Protein AF-A0A2J0M6C9-F1 (afdb_monomer_lite)

Sequence (139 aa):
MIDPFFIHQKSANIKDARLNVFSGEVDGDIVIADSYRKKTKQVWKSTFRMKIFSACSLFIFAIIASRLYYLQIVQGAQYYGAAEGNRIQSIPIVPARGVIFDLNGNRLAYNVPDFALFVIPSDLPKTQTEEDEIFSVLS

pLDDT: mean 71.58, std 15.97, range [41.25, 97.94]

Foldseek 3Di:
DDDPPDDPPPPDPPPPVPDPPPQDDDDPDRPPPVPPVPPPPPPPPCCVVVVVVVVVVVVVVVVVVVVVCCCCPVVVVVVVVVVVVVVDPPPDDDDFDDFDADPVRHTPDGDDDDDDDDDDPVPFDPDPVRNVVVVVVVD

Secondary structure (DSSP, 8-state):
---TT-----------TT--------TT-------------------HHHHHHHHHHHHHHHHHHHHHHIIIIISHHHHHHHHHHHH------PPPPPPEE-TTS-EEE-----------GGGS-S-HHHHHHHHHHH-

Structure (mmCIF, N/CA/C/O backbone):
data_AF-A0A2J0M6C9-F1
#
_entry.id   AF-A0A2J0M6C9-F1
#
loop_
_atom_site.group_PDB
_atom_site.id
_atom_site.type_symbol
_atom_site.label_atom_id
_atom_site.label_alt_id
_atom_site.label_comp_id
_atom_site.label_asym_id
_atom_site.label_entity_id
_atom_site.label_seq_id
_atom_site.pdbx_PDB_ins_code
_atom_site.Cartn_x
_atom_site.Cartn_y
_atom_site.Cartn_z
_atom_site.occupancy
_atom_site.B_iso_or_equiv
_atom_site.auth_seq_id
_atom_site.auth_comp_id
_atom_site.auth_asym_id
_atom_site.auth_atom_id
_atom_site.pdbx_PDB_model_num
ATOM 1 N N . MET A 1 1 ? 57.851 29.028 -92.354 1.00 42.66 1 MET A N 1
ATOM 2 C CA . MET A 1 1 ? 57.651 29.668 -91.038 1.00 42.66 1 MET A CA 1
ATOM 3 C C . MET A 1 1 ? 57.114 28.574 -90.126 1.00 42.66 1 MET A C 1
ATOM 5 O O . MET A 1 1 ? 56.074 28.030 -90.460 1.00 42.66 1 MET A O 1
ATOM 9 N N . ILE A 1 2 ? 57.891 28.119 -89.139 1.00 41.25 2 ILE A N 1
ATOM 10 C CA . ILE A 1 2 ? 57.554 26.975 -88.265 1.00 41.25 2 ILE A CA 1
ATOM 11 C C . ILE A 1 2 ? 57.053 27.551 -86.935 1.00 41.25 2 ILE A C 1
ATOM 13 O O . ILE A 1 2 ? 57.704 28.437 -86.385 1.00 41.25 2 ILE A O 1
ATOM 17 N N . ASP A 1 3 ? 55.887 27.095 -86.479 1.00 49.25 3 ASP A N 1
ATOM 18 C CA . ASP A 1 3 ? 55.146 27.627 -85.328 1.00 49.25 3 ASP A CA 1
ATOM 19 C C . ASP A 1 3 ? 55.827 27.243 -83.991 1.00 49.25 3 ASP A C 1
ATOM 21 O O . ASP A 1 3 ? 56.097 26.058 -83.773 1.00 49.25 3 ASP A O 1
ATOM 25 N N . PRO A 1 4 ? 56.137 28.191 -83.083 1.00 53.06 4 PRO A N 1
ATOM 26 C CA . PRO A 1 4 ? 57.004 27.939 -81.926 1.00 53.06 4 PRO A CA 1
ATOM 27 C C . PRO A 1 4 ? 56.316 27.272 -80.718 1.00 53.06 4 PRO A C 1
ATOM 29 O O . PRO A 1 4 ? 56.952 27.128 -79.676 1.00 53.06 4 PRO A O 1
ATOM 32 N N . PHE A 1 5 ? 55.050 26.847 -80.825 1.00 52.25 5 PHE A N 1
ATOM 33 C CA . PHE A 1 5 ? 54.278 26.297 -79.695 1.00 52.25 5 PHE A CA 1
ATOM 34 C C . PHE A 1 5 ? 54.042 24.774 -79.722 1.00 52.25 5 PHE A C 1
ATOM 36 O O . PHE A 1 5 ? 53.391 24.245 -78.822 1.00 52.25 5 PHE A O 1
ATOM 43 N N . PHE A 1 6 ? 54.608 24.031 -80.681 1.00 48.22 6 PHE A N 1
ATOM 44 C CA . PHE A 1 6 ? 54.531 22.563 -80.679 1.00 48.22 6 PHE A CA 1
ATOM 45 C C . PHE A 1 6 ? 55.621 21.939 -79.796 1.00 48.22 6 PHE A C 1
ATOM 47 O O . PHE A 1 6 ? 56.778 21.794 -80.193 1.00 48.22 6 PHE A O 1
ATOM 54 N N . ILE A 1 7 ? 55.245 21.525 -78.585 1.00 48.22 7 ILE A N 1
ATOM 55 C CA . ILE A 1 7 ? 56.096 20.698 -77.723 1.00 48.22 7 ILE A CA 1
ATOM 56 C C . ILE A 1 7 ? 56.031 19.258 -78.247 1.00 48.22 7 ILE A C 1
ATOM 58 O O . ILE A 1 7 ? 55.027 18.571 -78.071 1.00 48.22 7 ILE A O 1
ATOM 62 N N . HIS A 1 8 ? 57.113 18.768 -78.859 1.00 46.44 8 HIS A N 1
ATOM 63 C CA . HIS A 1 8 ? 57.294 17.337 -79.123 1.00 46.44 8 HIS A CA 1
ATOM 64 C C . HIS A 1 8 ? 57.496 16.597 -77.793 1.00 46.44 8 HIS A C 1
ATOM 66 O O . HIS A 1 8 ? 58.626 16.300 -77.394 1.00 46.44 8 HIS A O 1
ATOM 72 N N . GLN A 1 9 ? 56.411 16.302 -77.073 1.00 54.69 9 GLN A N 1
ATOM 73 C CA . GLN A 1 9 ? 56.504 15.435 -75.908 1.00 54.69 9 GLN A CA 1
ATOM 74 C C . GLN A 1 9 ? 56.710 14.001 -76.408 1.00 54.69 9 GLN A C 1
ATOM 76 O O . GLN A 1 9 ? 55.792 13.322 -76.864 1.00 54.69 9 GLN A O 1
ATOM 81 N N . LYS A 1 10 ? 57.966 13.553 -76.378 1.00 43.81 10 LYS A N 1
ATOM 82 C CA . LYS A 1 10 ? 58.342 12.157 -76.592 1.00 43.81 10 LYS A CA 1
ATOM 83 C C . LYS A 1 10 ? 57.647 11.326 -75.512 1.00 43.81 10 LYS A C 1
ATOM 85 O O . LYS A 1 10 ? 58.128 11.271 -74.384 1.00 43.81 10 LYS A O 1
ATOM 90 N N . SER A 1 11 ? 56.503 10.736 -75.860 1.00 49.56 11 SER A N 1
ATOM 91 C CA . SER A 1 11 ? 55.726 9.851 -74.993 1.00 49.56 11 SER A CA 1
ATOM 92 C C . SER A 1 11 ? 56.639 8.748 -74.456 1.00 49.56 11 SER A C 1
ATOM 94 O O . SER A 1 11 ? 57.105 7.872 -75.190 1.00 49.56 11 SER A O 1
ATOM 96 N N . ALA A 1 12 ? 56.984 8.853 -73.173 1.00 45.38 12 ALA A N 1
ATOM 97 C CA . ALA A 1 12 ? 57.720 7.826 -72.468 1.00 45.38 12 ALA A CA 1
ATOM 98 C C . ALA A 1 12 ? 56.785 6.623 -72.317 1.00 45.38 12 ALA A C 1
ATOM 100 O O . ALA A 1 12 ? 55.758 6.693 -71.648 1.00 45.38 12 ALA A O 1
ATOM 101 N N . ASN A 1 13 ? 57.135 5.515 -72.968 1.00 43.66 13 ASN A N 1
ATOM 102 C CA . ASN A 1 13 ? 56.416 4.254 -72.860 1.00 43.66 13 ASN A CA 1
ATOM 103 C C . ASN A 1 13 ? 56.674 3.639 -71.472 1.00 43.66 13 ASN A C 1
ATOM 105 O O . ASN A 1 13 ? 57.547 2.788 -71.311 1.00 43.66 13 ASN A O 1
ATOM 109 N N . ILE A 1 14 ? 55.956 4.109 -70.452 1.00 53.62 14 ILE A N 1
ATOM 110 C CA . ILE A 1 14 ? 55.985 3.522 -69.111 1.00 53.62 14 ILE A CA 1
ATOM 111 C C . ILE A 1 14 ? 54.965 2.380 -69.090 1.00 53.62 14 ILE A C 1
ATOM 113 O O . ILE A 1 14 ? 53.758 2.593 -68.993 1.00 53.62 14 ILE A O 1
ATOM 117 N N . LYS A 1 15 ? 55.458 1.147 -69.244 1.00 50.12 15 LYS A N 1
ATOM 118 C CA . LYS A 1 15 ? 54.658 -0.086 -69.175 1.00 50.12 15 LYS A CA 1
ATOM 119 C C . LYS A 1 15 ? 54.416 -0.494 -67.722 1.00 50.12 15 LYS A C 1
ATOM 121 O O . LYS A 1 15 ? 54.886 -1.543 -67.286 1.00 50.12 15 LYS A O 1
ATOM 126 N N . ASP A 1 16 ? 53.661 0.304 -66.980 1.00 49.00 16 ASP A N 1
ATOM 127 C CA . ASP A 1 16 ? 53.216 -0.101 -65.649 1.00 49.00 16 ASP A CA 1
ATOM 128 C C . ASP A 1 16 ? 51.927 -0.923 -65.767 1.00 49.00 16 ASP A C 1
ATOM 130 O O . ASP A 1 16 ? 50.827 -0.402 -65.950 1.00 49.00 16 ASP A O 1
ATOM 134 N N . ALA A 1 17 ? 52.060 -2.246 -65.634 1.00 53.56 17 ALA A N 1
ATOM 135 C CA . ALA A 1 17 ? 50.988 -3.242 -65.771 1.00 53.56 17 ALA A CA 1
ATOM 136 C C . ALA A 1 17 ? 49.894 -3.186 -64.674 1.00 53.56 17 ALA A C 1
ATOM 138 O O . ALA A 1 17 ? 49.186 -4.167 -64.443 1.00 53.56 17 ALA A O 1
ATOM 139 N N . ARG A 1 18 ? 49.755 -2.062 -63.960 1.00 48.19 18 ARG A N 1
ATOM 140 C CA . ARG A 1 18 ? 48.727 -1.844 -62.925 1.00 48.19 18 ARG A CA 1
ATOM 141 C C . ARG A 1 18 ? 47.685 -0.789 -63.293 1.00 48.19 18 ARG A C 1
ATOM 143 O O . ARG A 1 18 ? 46.741 -0.597 -62.530 1.00 48.19 18 ARG A O 1
ATOM 150 N N . LEU A 1 19 ? 47.815 -0.146 -64.449 1.00 55.22 19 LEU A N 1
ATOM 151 C CA . LEU A 1 19 ? 46.862 0.848 -64.929 1.00 55.22 19 LEU A CA 1
ATOM 152 C C . LEU A 1 19 ? 45.995 0.239 -66.036 1.00 55.22 19 LEU A C 1
ATOM 154 O O . LEU A 1 19 ? 46.310 0.341 -67.214 1.00 55.22 19 LEU A O 1
ATOM 158 N N . ASN A 1 20 ? 44.862 -0.364 -65.660 1.00 49.59 20 ASN A N 1
ATOM 159 C CA . ASN A 1 20 ? 43.749 -0.565 -66.597 1.00 49.59 20 ASN A CA 1
ATOM 160 C C . ASN A 1 20 ? 43.018 0.775 -66.773 1.00 49.59 20 ASN A C 1
ATOM 162 O O . ASN A 1 20 ? 41.875 0.942 -66.349 1.00 49.59 20 ASN A O 1
ATOM 166 N N . VAL A 1 21 ? 43.726 1.756 -67.329 1.00 56.31 21 VAL A N 1
ATOM 167 C CA . VAL A 1 21 ? 43.166 3.035 -67.760 1.00 56.31 21 VAL A CA 1
ATOM 168 C C . VAL A 1 21 ? 42.823 2.842 -69.227 1.00 56.31 21 VAL A C 1
ATOM 170 O O . VAL A 1 21 ? 43.707 2.666 -70.061 1.00 56.31 21 VAL A O 1
ATOM 173 N N . PHE A 1 22 ? 41.531 2.771 -69.536 1.00 57.44 22 PHE A N 1
ATOM 174 C CA . PHE A 1 22 ? 41.079 2.740 -70.920 1.00 57.44 22 PHE A CA 1
ATOM 175 C C . PHE A 1 22 ? 41.267 4.145 -71.497 1.00 57.44 22 PHE A C 1
ATOM 177 O O . PHE A 1 22 ? 40.394 5.000 -71.371 1.00 57.44 22 PHE A O 1
ATOM 184 N N . SER A 1 23 ? 4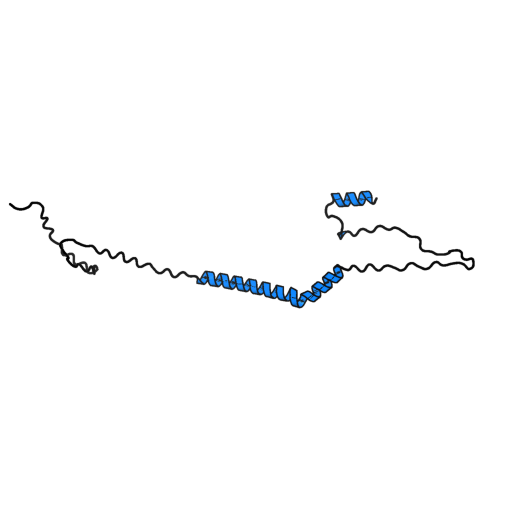2.448 4.399 -72.055 1.00 51.88 23 SER A N 1
ATOM 185 C CA . SER A 1 23 ? 42.753 5.635 -72.770 1.00 51.88 23 SER A CA 1
ATOM 186 C C . SER A 1 23 ? 42.118 5.558 -74.157 1.00 51.88 23 SER A C 1
ATOM 188 O O . SER A 1 23 ? 42.672 4.946 -75.067 1.00 51.88 23 SER A O 1
ATOM 190 N N . GLY A 1 24 ? 40.919 6.120 -74.301 1.00 50.44 24 GLY A N 1
ATOM 191 C CA . GLY A 1 24 ? 40.326 6.418 -75.602 1.00 50.44 24 GLY A CA 1
ATOM 192 C C . GLY A 1 24 ? 40.706 7.839 -76.002 1.00 50.44 24 GLY A C 1
ATOM 193 O O . GLY A 1 24 ? 40.392 8.776 -75.276 1.00 50.44 24 GLY A O 1
ATOM 194 N N . GLU A 1 25 ? 41.401 7.990 -77.125 1.00 50.41 25 GLU A N 1
ATOM 195 C CA . GLU A 1 25 ? 41.771 9.291 -77.682 1.00 50.41 25 GLU A CA 1
ATOM 196 C C . GLU A 1 25 ? 40.561 9.875 -78.420 1.00 50.41 25 GLU A C 1
ATOM 198 O O . GLU A 1 25 ? 40.144 9.356 -79.456 1.00 50.41 25 GLU A O 1
ATOM 203 N N . VAL A 1 26 ? 39.951 10.916 -77.853 1.00 59.41 26 VAL A N 1
ATOM 204 C CA . VAL A 1 26 ? 38.901 11.698 -78.512 1.00 59.41 26 VAL A CA 1
ATOM 205 C C . VAL A 1 26 ? 39.378 13.142 -78.538 1.00 59.41 26 VAL A C 1
ATOM 207 O O . VAL A 1 26 ? 39.459 13.784 -77.499 1.00 59.41 26 VAL A O 1
ATOM 210 N N . ASP A 1 27 ? 39.721 13.600 -79.740 1.00 54.00 27 ASP A N 1
ATOM 211 C CA . ASP A 1 27 ? 39.982 14.997 -80.099 1.00 54.00 27 ASP A CA 1
ATOM 212 C C . ASP A 1 27 ? 40.989 15.740 -79.197 1.00 54.00 27 ASP A C 1
ATOM 214 O O . ASP A 1 27 ? 40.675 16.744 -78.572 1.00 54.00 27 ASP A O 1
ATOM 218 N N . GLY A 1 28 ? 42.223 15.228 -79.114 1.00 57.41 28 GLY A N 1
ATOM 219 C CA . GLY A 1 28 ? 43.391 15.981 -78.625 1.00 57.41 28 GLY A CA 1
ATOM 220 C C . GLY A 1 28 ? 43.474 16.274 -77.120 1.00 57.41 28 GLY A C 1
ATOM 221 O O . GLY A 1 28 ? 44.560 16.612 -76.648 1.00 57.41 28 GLY A O 1
ATOM 222 N N . ASP A 1 29 ? 42.402 16.077 -76.353 1.00 46.66 29 ASP A N 1
ATOM 223 C CA . ASP A 1 29 ? 42.383 16.311 -74.909 1.00 46.66 29 ASP A CA 1
ATOM 224 C C . ASP A 1 29 ? 42.500 15.000 -74.114 1.00 46.66 29 ASP A C 1
ATOM 226 O O . ASP A 1 29 ? 41.720 14.056 -74.270 1.00 46.66 29 ASP A O 1
ATOM 230 N N . ILE A 1 30 ? 43.466 14.938 -73.188 1.00 56.06 30 ILE A N 1
ATOM 231 C CA . ILE A 1 30 ? 43.557 13.841 -72.215 1.00 56.06 30 ILE A CA 1
ATOM 232 C C . ILE A 1 30 ? 42.452 14.038 -71.175 1.00 56.06 30 ILE A C 1
ATOM 234 O O . ILE A 1 30 ? 42.628 14.732 -70.171 1.00 56.06 30 ILE A O 1
ATOM 238 N N . VAL A 1 31 ? 41.311 13.385 -71.379 1.00 56.62 31 VAL A N 1
ATOM 239 C CA . VAL A 1 31 ? 40.277 13.284 -70.348 1.00 56.62 31 VAL A CA 1
ATOM 240 C C . VAL A 1 31 ? 40.709 12.211 -69.351 1.00 56.62 31 VAL A C 1
ATOM 242 O O . VAL A 1 31 ? 40.504 11.015 -69.566 1.00 56.62 31 VAL A O 1
ATOM 245 N N . ILE A 1 32 ? 41.305 12.624 -68.227 1.00 56.53 32 ILE A N 1
ATOM 246 C CA . ILE A 1 32 ? 41.423 11.742 -67.063 1.00 56.53 32 ILE A CA 1
ATOM 247 C C . ILE A 1 32 ? 40.000 11.574 -66.531 1.00 56.53 32 ILE A C 1
ATOM 249 O O . ILE A 1 32 ? 39.517 12.370 -65.726 1.00 56.53 32 ILE A O 1
ATOM 253 N N . ALA A 1 33 ? 39.306 10.541 -67.016 1.00 55.47 33 ALA A N 1
ATOM 254 C CA . ALA A 1 33 ? 38.108 10.011 -66.386 1.00 55.47 33 ALA A CA 1
ATOM 255 C C . ALA A 1 33 ? 38.549 9.366 -65.073 1.00 55.47 33 ALA A C 1
ATOM 257 O O . ALA A 1 33 ? 38.609 8.140 -64.938 1.00 55.47 33 ALA A O 1
ATOM 258 N N . ASP A 1 34 ? 38.940 10.222 -64.129 1.00 52.00 34 ASP A N 1
ATOM 259 C CA . ASP A 1 34 ? 39.286 9.857 -62.778 1.00 52.00 34 ASP A CA 1
ATOM 260 C C . ASP A 1 34 ? 37.992 9.333 -62.183 1.00 52.00 34 ASP A C 1
ATOM 262 O O . ASP A 1 34 ? 37.098 10.048 -61.722 1.00 52.00 34 ASP A O 1
ATOM 266 N N . SER A 1 35 ? 37.826 8.032 -62.354 1.00 57.50 35 SER A N 1
ATOM 267 C CA . SER A 1 35 ? 36.781 7.266 -61.741 1.00 57.50 35 SER A CA 1
ATOM 268 C C . SER A 1 35 ? 37.120 7.275 -60.260 1.00 57.50 35 SER A C 1
ATOM 270 O O . SER A 1 35 ? 37.645 6.294 -59.730 1.00 57.50 35 SER A O 1
ATOM 272 N N . TYR A 1 36 ? 36.766 8.378 -59.588 1.00 56.84 36 TYR A N 1
ATOM 273 C CA . TYR A 1 36 ? 36.526 8.501 -58.155 1.00 56.84 36 TYR A CA 1
ATOM 274 C C . TYR A 1 36 ? 35.372 7.566 -57.796 1.00 56.84 36 TYR A C 1
ATOM 276 O O . TYR A 1 36 ? 34.315 7.962 -57.301 1.00 56.84 36 TYR A O 1
ATOM 284 N N . ARG A 1 37 ? 35.547 6.270 -58.056 1.00 59.19 37 ARG A N 1
ATOM 285 C CA . ARG A 1 37 ? 34.662 5.234 -57.585 1.00 59.19 37 ARG A CA 1
ATOM 286 C C . ARG A 1 37 ? 34.975 5.081 -56.114 1.00 59.19 37 ARG A C 1
ATOM 288 O O . ARG A 1 37 ? 35.711 4.190 -55.694 1.00 59.19 37 ARG A O 1
ATOM 295 N N . LYS A 1 38 ? 34.396 5.985 -55.326 1.00 55.41 38 LYS A N 1
ATOM 296 C CA . LYS A 1 38 ? 34.287 5.876 -53.881 1.00 55.41 38 LYS A CA 1
ATOM 297 C C . LYS A 1 38 ? 33.537 4.579 -53.610 1.00 55.41 38 LYS A C 1
ATOM 299 O O . LYS A 1 38 ? 32.311 4.539 -53.561 1.00 55.41 38 LYS A O 1
ATOM 304 N N . LYS A 1 39 ? 34.285 3.484 -53.478 1.00 54.56 39 LYS A N 1
ATOM 305 C CA . LYS A 1 39 ? 33.782 2.235 -52.928 1.00 54.56 39 LYS A CA 1
ATOM 306 C C . LYS A 1 39 ? 33.557 2.530 -51.458 1.00 54.56 39 LYS A C 1
ATOM 308 O O . LYS A 1 39 ? 34.448 2.359 -50.631 1.00 54.56 39 LYS A O 1
ATOM 313 N N . THR A 1 40 ? 32.390 3.084 -51.150 1.00 63.72 40 THR A N 1
ATOM 314 C CA . THR A 1 40 ? 31.921 3.231 -49.782 1.00 63.72 40 THR A CA 1
ATOM 315 C C . THR A 1 40 ? 32.011 1.846 -49.170 1.00 63.72 40 THR A C 1
ATOM 317 O O . THR A 1 40 ? 31.253 0.951 -49.547 1.00 63.72 40 THR A O 1
ATOM 320 N N .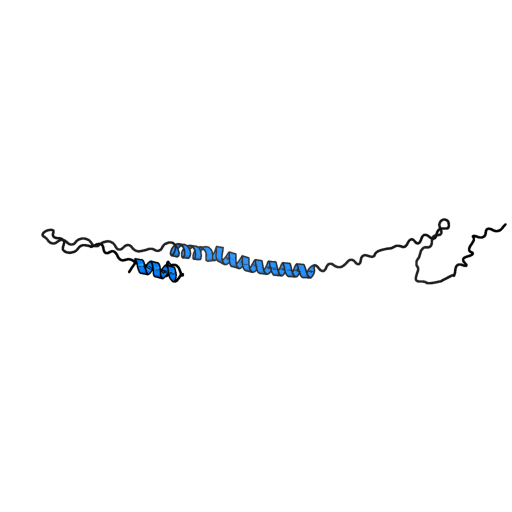 LYS A 1 41 ? 32.998 1.636 -48.290 1.00 57.56 41 LYS A N 1
ATOM 321 C CA . LYS A 1 41 ? 33.026 0.470 -47.416 1.00 57.56 41 LYS A CA 1
ATOM 322 C C . LYS A 1 41 ? 31.677 0.479 -46.723 1.00 57.56 41 LYS A C 1
ATOM 324 O O . LYS A 1 41 ? 31.407 1.346 -45.897 1.00 57.56 41 LYS A O 1
ATOM 329 N N . GLN A 1 42 ? 30.819 -0.442 -47.135 1.00 61.12 42 GLN A N 1
ATOM 330 C CA . GLN A 1 42 ? 29.584 -0.759 -46.459 1.00 61.12 42 GLN A CA 1
ATOM 331 C C . GLN A 1 42 ? 29.982 -1.178 -45.046 1.00 61.12 42 GLN A C 1
ATOM 333 O O . GLN A 1 42 ? 30.414 -2.304 -44.806 1.00 61.12 42 GLN A O 1
ATOM 338 N N . VAL A 1 43 ? 29.951 -0.216 -44.126 1.00 61.97 43 VAL A N 1
ATOM 339 C CA . VAL A 1 43 ? 30.145 -0.461 -42.706 1.00 61.97 43 VAL A CA 1
ATOM 340 C C . VAL A 1 43 ? 28.999 -1.361 -42.285 1.00 61.97 43 VAL A C 1
ATOM 342 O O . VAL A 1 43 ? 27.840 -0.951 -42.283 1.00 61.97 43 VAL A O 1
ATOM 345 N N . TRP A 1 44 ? 29.315 -2.613 -41.968 1.00 57.38 44 TRP A N 1
ATOM 346 C CA . TRP A 1 44 ? 28.407 -3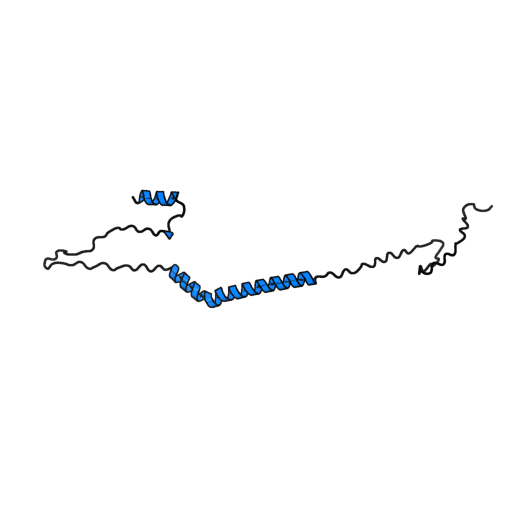.480 -41.236 1.00 57.38 44 TRP A CA 1
ATOM 347 C C . TRP A 1 44 ? 28.063 -2.762 -39.925 1.00 57.38 44 TRP A C 1
ATOM 349 O O . TRP A 1 44 ? 28.841 -2.786 -38.971 1.00 57.38 44 TRP A O 1
ATOM 359 N N . LYS A 1 45 ? 26.927 -2.051 -39.880 1.00 62.47 45 LYS A N 1
ATOM 360 C CA . LYS A 1 45 ? 26.404 -1.490 -38.632 1.00 62.47 45 LYS A CA 1
ATOM 361 C C . LYS A 1 45 ? 26.056 -2.677 -37.741 1.00 62.47 45 LYS A C 1
ATOM 363 O O . LYS A 1 45 ? 25.025 -3.318 -37.922 1.00 62.47 45 LYS A O 1
ATOM 368 N N . SER A 1 46 ? 26.940 -2.986 -36.797 1.00 66.75 46 SER A N 1
ATOM 369 C CA . SER A 1 46 ? 26.733 -4.035 -35.803 1.00 66.75 46 SER A CA 1
ATOM 370 C C . SER A 1 46 ? 25.658 -3.587 -34.808 1.00 66.75 46 SER A C 1
ATOM 372 O O . SER A 1 46 ? 25.945 -3.060 -33.737 1.00 66.75 46 SER A O 1
ATOM 374 N N . THR A 1 47 ? 24.388 -3.758 -35.178 1.00 76.88 47 THR A N 1
ATOM 375 C CA . THR A 1 47 ? 23.232 -3.512 -34.296 1.00 76.88 47 THR A CA 1
ATOM 376 C C . THR A 1 47 ? 23.040 -4.636 -33.278 1.00 76.88 47 THR A C 1
ATOM 378 O O . THR A 1 47 ? 22.206 -4.522 -32.386 1.00 76.88 47 THR A O 1
ATOM 381 N N . PHE A 1 48 ? 23.835 -5.708 -33.365 1.00 83.62 48 PHE A N 1
ATOM 382 C CA . PHE A 1 48 ? 23.737 -6.890 -32.511 1.00 83.62 48 PHE A CA 1
ATOM 383 C C . PHE A 1 48 ? 23.844 -6.548 -31.020 1.00 83.62 48 PHE A C 1
ATOM 385 O O . PHE A 1 48 ? 23.018 -6.988 -30.226 1.00 83.62 48 PHE A O 1
ATOM 392 N N . ARG A 1 49 ? 24.785 -5.668 -30.655 1.00 84.81 49 ARG A N 1
ATOM 393 C CA . ARG A 1 49 ? 24.955 -5.189 -29.272 1.00 84.81 49 ARG A CA 1
ATOM 394 C C . ARG A 1 49 ? 23.717 -4.442 -28.760 1.00 84.81 49 ARG A C 1
ATOM 396 O O . ARG A 1 49 ? 23.285 -4.674 -27.638 1.00 84.81 49 ARG A O 1
ATOM 403 N N . MET A 1 50 ? 23.107 -3.608 -29.606 1.00 88.12 50 MET A N 1
ATOM 404 C CA . MET A 1 50 ? 21.886 -2.864 -29.268 1.00 88.12 50 MET A CA 1
ATOM 405 C C . MET A 1 50 ? 20.671 -3.787 -29.134 1.00 88.12 50 MET A C 1
ATOM 407 O O . MET A 1 50 ? 19.857 -3.602 -28.234 1.00 88.12 50 MET A O 1
ATOM 411 N N . LYS A 1 51 ? 20.561 -4.809 -29.994 1.00 92.31 51 LYS A N 1
ATOM 412 C CA . LYS A 1 51 ? 19.477 -5.800 -29.923 1.00 92.31 51 LYS A CA 1
ATOM 413 C C . LYS A 1 51 ? 19.581 -6.659 -28.663 1.00 92.31 51 LYS A C 1
ATOM 415 O O . LYS A 1 51 ? 18.561 -6.893 -28.029 1.00 92.31 51 LYS A O 1
ATOM 420 N N . ILE A 1 52 ? 20.792 -7.063 -28.269 1.00 94.12 52 ILE A N 1
ATOM 421 C CA . ILE A 1 52 ? 21.023 -7.780 -27.005 1.00 94.12 52 ILE A CA 1
ATOM 422 C C . ILE A 1 52 ? 20.631 -6.910 -25.813 1.00 94.12 52 ILE A C 1
ATOM 424 O O . ILE A 1 52 ? 19.876 -7.359 -24.960 1.00 94.12 52 ILE A O 1
ATOM 428 N N . PHE A 1 53 ? 21.092 -5.657 -25.773 1.00 94.81 53 PHE A N 1
ATOM 429 C CA . PHE A 1 53 ? 20.744 -4.745 -24.684 1.00 94.81 53 PHE A CA 1
ATOM 430 C C . PHE A 1 53 ? 19.227 -4.536 -24.574 1.00 94.81 53 PHE A C 1
ATOM 432 O O . PHE A 1 53 ? 18.659 -4.644 -23.489 1.00 94.81 53 PHE A O 1
ATOM 439 N N . SER A 1 54 ? 18.558 -4.305 -25.707 1.00 94.50 54 SER A N 1
ATOM 440 C CA . SER A 1 54 ? 17.104 -4.148 -25.756 1.00 94.50 54 SER A CA 1
ATOM 441 C C . SER A 1 54 ? 16.366 -5.413 -25.303 1.00 94.50 54 SER A C 1
ATOM 443 O O . SER A 1 54 ? 15.412 -5.306 -24.537 1.00 94.50 54 SER A O 1
ATOM 445 N N . ALA A 1 55 ? 16.833 -6.603 -25.696 1.00 96.38 55 ALA A N 1
ATOM 446 C CA . ALA A 1 55 ? 16.252 -7.870 -25.257 1.00 96.38 55 ALA A CA 1
ATOM 447 C C . ALA A 1 55 ? 16.432 -8.098 -23.747 1.00 96.38 55 ALA A C 1
ATOM 449 O O . ALA A 1 55 ? 15.472 -8.461 -23.070 1.00 96.38 55 ALA A O 1
ATOM 450 N N . CYS A 1 56 ? 17.623 -7.829 -23.201 1.00 96.88 56 CYS A N 1
ATOM 451 C CA . CYS A 1 56 ? 17.874 -7.916 -21.761 1.00 96.88 56 CYS A CA 1
ATOM 452 C C . CYS A 1 56 ? 16.990 -6.943 -20.973 1.00 96.88 56 CYS A C 1
ATOM 454 O O . CYS A 1 56 ? 16.408 -7.320 -19.960 1.00 96.88 56 CYS A O 1
ATOM 456 N N . SER A 1 57 ? 16.855 -5.703 -21.452 1.00 96.50 57 SER A N 1
ATOM 457 C CA . SER A 1 57 ? 15.982 -4.709 -20.826 1.00 96.50 57 SER A CA 1
ATOM 458 C C . SER A 1 57 ? 14.524 -5.174 -20.820 1.00 96.50 57 SER A C 1
ATOM 460 O O . SER A 1 57 ? 13.894 -5.186 -19.763 1.00 96.50 57 SER A O 1
ATOM 462 N N . LEU A 1 58 ? 14.009 -5.642 -21.962 1.00 97.56 58 LEU A N 1
ATOM 463 C CA . LEU A 1 58 ? 12.641 -6.151 -22.065 1.00 97.56 58 LEU A CA 1
ATOM 464 C C . LEU A 1 58 ? 12.405 -7.352 -21.139 1.00 97.56 58 LEU A C 1
ATOM 466 O O . LEU A 1 58 ? 11.356 -7.448 -20.508 1.00 97.56 58 LEU A O 1
ATOM 470 N N . PHE A 1 59 ? 13.392 -8.239 -21.019 1.00 97.88 59 PHE A N 1
ATOM 471 C CA . PHE A 1 59 ? 13.321 -9.392 -20.128 1.00 97.88 59 PHE A CA 1
ATOM 472 C C . PHE A 1 59 ? 13.205 -8.980 -18.653 1.00 97.88 59 PHE A C 1
ATOM 474 O O . PHE A 1 59 ? 12.347 -9.494 -17.936 1.00 97.88 59 PHE A O 1
ATOM 481 N N . ILE A 1 60 ? 13.998 -8.003 -18.206 1.00 97.69 60 ILE A N 1
ATOM 482 C CA . ILE A 1 60 ? 13.909 -7.467 -16.837 1.00 97.69 60 ILE A CA 1
ATOM 483 C C . ILE A 1 60 ? 12.531 -6.844 -16.592 1.00 97.69 60 ILE A C 1
ATOM 485 O O . ILE A 1 60 ? 11.897 -7.121 -15.573 1.00 97.69 60 ILE A O 1
ATOM 489 N N . PHE A 1 61 ? 12.032 -6.048 -17.540 1.00 97.94 61 PHE A N 1
ATOM 490 C CA . PHE A 1 61 ? 10.693 -5.468 -17.441 1.00 97.94 61 PHE A CA 1
ATOM 491 C C . PHE A 1 61 ? 9.597 -6.536 -17.377 1.00 97.94 61 PHE A C 1
ATOM 493 O O . PHE A 1 61 ? 8.663 -6.388 -16.593 1.00 97.94 61 PHE A O 1
ATOM 500 N N . ALA A 1 62 ? 9.721 -7.629 -18.132 1.00 97.69 62 ALA A N 1
ATOM 501 C CA . ALA A 1 62 ? 8.775 -8.740 -18.074 1.00 97.69 62 ALA A CA 1
ATOM 502 C C . ALA A 1 62 ? 8.768 -9.422 -16.695 1.00 97.69 62 ALA A C 1
ATOM 504 O O . ALA A 1 62 ? 7.696 -9.726 -16.167 1.00 97.69 62 ALA A O 1
ATOM 505 N N . ILE A 1 63 ? 9.937 -9.598 -16.066 1.00 97.69 63 ILE A N 1
ATOM 506 C CA . ILE A 1 63 ? 10.029 -10.123 -14.695 1.00 97.69 63 ILE A CA 1
ATOM 507 C C . ILE A 1 63 ? 9.289 -9.196 -13.725 1.00 97.69 63 ILE A C 1
ATOM 509 O O . ILE A 1 63 ? 8.439 -9.656 -12.963 1.00 97.69 63 ILE A O 1
ATOM 513 N N . ILE A 1 64 ? 9.544 -7.888 -13.784 1.00 97.12 64 ILE A N 1
ATOM 514 C CA . ILE A 1 64 ? 8.880 -6.916 -12.903 1.00 97.12 64 ILE A CA 1
ATOM 515 C C . ILE A 1 64 ? 7.364 -6.908 -13.142 1.00 97.12 64 ILE A C 1
ATOM 517 O O . ILE A 1 64 ? 6.593 -6.959 -12.185 1.00 97.12 64 ILE A O 1
ATOM 521 N N . ALA A 1 65 ? 6.927 -6.909 -14.403 1.00 97.19 65 ALA A N 1
ATOM 522 C CA . ALA A 1 65 ? 5.513 -6.931 -14.766 1.00 97.19 65 ALA A CA 1
ATOM 523 C C . ALA A 1 65 ? 4.807 -8.201 -14.266 1.00 97.19 65 ALA A C 1
ATOM 525 O O . ALA A 1 65 ? 3.715 -8.114 -13.710 1.00 97.19 65 ALA A O 1
ATOM 526 N N . SER A 1 66 ? 5.440 -9.372 -14.390 1.00 96.06 66 SER A N 1
ATOM 527 C CA . SER A 1 66 ? 4.885 -10.624 -13.857 1.00 96.06 66 SER A CA 1
ATOM 528 C C . SER A 1 66 ? 4.769 -10.605 -12.331 1.00 96.06 66 SER A C 1
ATOM 530 O O . SER A 1 66 ? 3.756 -11.041 -11.778 1.00 96.06 66 SER A O 1
ATOM 532 N N . ARG A 1 67 ? 5.759 -10.033 -11.634 1.00 95.38 67 ARG A N 1
ATOM 533 C CA . ARG A 1 67 ? 5.700 -9.867 -10.180 1.00 95.38 67 ARG A CA 1
ATOM 534 C C . ARG A 1 67 ? 4.584 -8.910 -9.769 1.00 95.38 67 ARG A C 1
ATOM 536 O O . ARG A 1 67 ? 3.872 -9.196 -8.808 1.00 95.38 67 ARG A O 1
ATOM 543 N N . LEU A 1 68 ? 4.418 -7.812 -10.503 1.00 94.50 68 LEU A N 1
ATOM 544 C CA . LEU A 1 68 ? 3.350 -6.842 -10.279 1.00 94.50 68 LEU A CA 1
ATOM 545 C C . LEU A 1 68 ? 1.975 -7.477 -10.499 1.00 94.50 68 LEU A C 1
ATOM 547 O O . LEU A 1 68 ? 1.100 -7.337 -9.650 1.00 94.50 68 LEU A O 1
ATOM 551 N N . TYR A 1 69 ? 1.813 -8.236 -11.584 1.00 94.62 69 TYR A N 1
ATOM 552 C CA . TYR A 1 69 ? 0.591 -8.983 -11.872 1.00 94.62 69 TYR A CA 1
ATOM 553 C C . TYR A 1 69 ? 0.241 -9.950 -10.735 1.00 94.62 69 TYR A C 1
ATOM 555 O O . TYR A 1 69 ? -0.900 -9.982 -10.283 1.00 94.62 69 TYR A O 1
ATOM 563 N N . TYR A 1 70 ? 1.224 -10.690 -10.213 1.00 91.62 70 TYR A N 1
ATOM 564 C CA . TYR A 1 70 ? 1.011 -11.579 -9.071 1.00 91.62 70 TYR A CA 1
ATOM 565 C C . TYR A 1 70 ? 0.527 -10.819 -7.823 1.00 91.62 70 TYR A C 1
ATOM 567 O O . TYR A 1 70 ? -0.447 -11.228 -7.190 1.00 91.62 70 TYR A O 1
ATOM 575 N N . LEU A 1 71 ? 1.156 -9.686 -7.492 1.00 87.94 71 LEU A N 1
ATOM 576 C CA . LEU A 1 71 ? 0.740 -8.863 -6.351 1.00 87.94 71 LEU A CA 1
ATOM 577 C C . LEU A 1 71 ? -0.662 -8.268 -6.537 1.00 87.94 71 LEU A C 1
ATOM 579 O O . LEU A 1 71 ? -1.429 -8.231 -5.582 1.00 87.94 71 LEU A O 1
ATOM 583 N N . GLN A 1 72 ? -0.999 -7.816 -7.745 1.00 87.44 72 GLN A N 1
ATOM 584 C CA . GLN A 1 72 ? -2.267 -7.138 -8.024 1.00 87.44 72 GLN A CA 1
ATOM 585 C C . GLN A 1 72 ? -3.444 -8.098 -8.217 1.00 87.44 72 GLN A C 1
ATOM 587 O O . GLN A 1 72 ? -4.542 -7.800 -7.766 1.00 87.44 72 GLN A O 1
ATOM 592 N N . ILE A 1 73 ? -3.245 -9.238 -8.881 1.00 86.50 73 ILE A N 1
ATOM 593 C CA . ILE A 1 73 ? -4.337 -10.163 -9.223 1.00 86.50 73 ILE A CA 1
ATOM 594 C C . ILE A 1 73 ? -4.457 -11.279 -8.189 1.00 86.50 73 ILE A C 1
ATOM 596 O O . ILE A 1 73 ? -5.549 -11.537 -7.694 1.00 86.50 73 ILE A O 1
ATOM 600 N N . VAL A 1 74 ? -3.346 -11.937 -7.839 1.00 81.88 74 VAL A N 1
ATOM 601 C CA . VAL A 1 74 ? -3.382 -13.092 -6.924 1.00 81.88 74 VAL A CA 1
ATOM 602 C C . VAL A 1 74 ? -3.488 -12.624 -5.478 1.00 81.88 74 VAL A C 1
ATOM 604 O O . VAL A 1 74 ? -4.335 -13.104 -4.729 1.00 81.88 74 VAL A O 1
ATOM 607 N N . GLN A 1 75 ? -2.646 -11.670 -5.079 1.00 81.25 75 GLN A N 1
ATOM 608 C CA . GLN A 1 75 ? -2.636 -11.158 -3.706 1.00 81.25 75 GLN A CA 1
ATOM 609 C C . GLN A 1 75 ? -3.450 -9.871 -3.528 1.00 81.25 75 GLN A C 1
ATOM 611 O O . GLN A 1 75 ? -3.658 -9.441 -2.395 1.00 81.25 75 GLN A O 1
ATOM 616 N N . GLY A 1 76 ? -3.968 -9.277 -4.606 1.00 79.88 76 GLY A N 1
ATOM 617 C CA . GLY A 1 76 ? -4.673 -7.998 -4.531 1.00 79.88 76 GLY A CA 1
ATOM 618 C C . GLY A 1 76 ? -5.917 -8.060 -3.658 1.00 79.88 76 GLY A C 1
ATOM 619 O O . GLY A 1 76 ? -6.119 -7.176 -2.837 1.00 79.88 76 GLY A O 1
ATOM 620 N N . ALA A 1 77 ? -6.701 -9.138 -3.750 1.00 76.00 77 ALA A N 1
ATOM 621 C CA . ALA A 1 77 ? -7.887 -9.322 -2.910 1.00 76.00 77 ALA A CA 1
ATOM 622 C C . ALA A 1 77 ? -7.539 -9.431 -1.412 1.00 76.00 77 ALA A C 1
ATOM 624 O O . ALA A 1 77 ? -8.253 -8.901 -0.564 1.00 76.00 77 ALA A O 1
ATOM 625 N N . GLN A 1 78 ? -6.415 -10.078 -1.086 1.00 76.19 78 GLN A N 1
ATOM 626 C CA . GLN A 1 78 ? -5.921 -10.210 0.288 1.00 76.19 78 GLN A CA 1
ATOM 627 C C . GLN A 1 78 ? -5.454 -8.854 0.835 1.00 76.19 78 GLN A C 1
ATOM 629 O O . GLN A 1 78 ? -5.845 -8.464 1.934 1.00 76.19 78 GLN A O 1
ATOM 634 N N . TYR A 1 79 ? -4.668 -8.104 0.055 1.00 74.31 79 TYR A N 1
ATOM 635 C CA . TYR A 1 79 ? -4.205 -6.770 0.447 1.00 74.31 79 TYR A CA 1
ATOM 636 C C . TYR A 1 79 ? -5.338 -5.745 0.508 1.00 74.31 79 TYR A C 1
ATOM 638 O O . TYR A 1 79 ? -5.322 -4.883 1.381 1.00 74.31 79 TYR A O 1
ATOM 646 N N . TYR A 1 80 ? -6.343 -5.863 -0.360 1.00 74.06 80 TYR A N 1
ATOM 647 C CA . TYR A 1 80 ? -7.547 -5.041 -0.304 1.00 74.06 80 TYR A CA 1
ATOM 648 C C . TYR A 1 80 ? -8.343 -5.308 0.981 1.00 74.06 80 TYR A C 1
ATOM 650 O O . TYR A 1 80 ? -8.729 -4.369 1.668 1.00 74.06 80 TYR A O 1
ATOM 658 N N . GLY A 1 81 ? -8.516 -6.579 1.366 1.00 73.31 81 GLY A N 1
ATOM 659 C CA . GLY A 1 81 ? -9.160 -6.942 2.632 1.00 73.31 81 GLY A CA 1
ATOM 660 C C . GLY A 1 81 ? -8.387 -6.458 3.865 1.00 73.31 81 GLY A C 1
ATOM 661 O O . GLY A 1 81 ? -8.985 -5.922 4.795 1.00 73.31 81 GLY A O 1
ATOM 662 N N . ALA A 1 82 ? -7.056 -6.579 3.858 1.00 71.19 82 ALA A N 1
ATOM 663 C CA . ALA A 1 82 ? -6.208 -6.052 4.929 1.00 71.19 82 ALA A CA 1
ATOM 664 C C . ALA A 1 82 ? -6.257 -4.514 5.013 1.00 71.19 82 ALA A C 1
ATOM 666 O O . ALA A 1 82 ? -6.273 -3.954 6.107 1.00 71.19 82 ALA A O 1
ATOM 667 N N . ALA A 1 83 ? -6.317 -3.825 3.869 1.00 67.75 83 ALA A N 1
ATOM 668 C CA . ALA A 1 83 ? -6.482 -2.375 3.822 1.00 67.75 83 ALA A CA 1
ATOM 669 C C . ALA A 1 83 ? -7.855 -1.934 4.352 1.00 67.75 83 ALA A C 1
ATOM 671 O O . ALA A 1 83 ? -7.922 -0.955 5.091 1.00 67.75 83 ALA A O 1
ATOM 672 N N . GLU A 1 84 ? -8.928 -2.671 4.052 1.00 67.50 84 GLU A N 1
ATOM 673 C CA . GLU A 1 84 ? -10.257 -2.371 4.601 1.00 67.50 84 GLU A CA 1
ATOM 674 C C . GLU A 1 84 ? -10.308 -2.605 6.120 1.00 67.50 84 GLU A C 1
ATOM 676 O O . GLU A 1 84 ? -10.878 -1.798 6.851 1.00 67.50 84 GLU A O 1
ATOM 681 N N . GLY A 1 85 ? -9.628 -3.645 6.616 1.00 66.44 85 GLY A N 1
ATOM 682 C CA . GLY A 1 85 ? -9.457 -3.876 8.055 1.00 66.44 85 GLY A CA 1
ATOM 683 C C . GLY A 1 85 ? -8.672 -2.765 8.761 1.00 66.44 85 GLY A C 1
ATOM 684 O O . GLY A 1 85 ? -9.000 -2.399 9.884 1.00 66.44 85 GLY A O 1
ATOM 685 N N . ASN A 1 86 ? -7.683 -2.171 8.088 1.00 64.69 86 ASN A N 1
ATOM 686 C CA . ASN A 1 86 ? -6.957 -1.008 8.609 1.00 64.69 86 ASN A CA 1
ATOM 687 C C . ASN A 1 86 ? -7.766 0.298 8.504 1.00 64.69 86 ASN A C 1
ATOM 689 O O . ASN A 1 86 ? -7.533 1.224 9.278 1.00 64.69 86 ASN A O 1
ATOM 693 N N . ARG A 1 87 ? -8.713 0.388 7.560 1.00 61.50 87 ARG A N 1
ATOM 694 C CA . ARG A 1 87 ? -9.598 1.548 7.362 1.00 61.50 87 ARG A CA 1
ATOM 695 C C . ARG A 1 87 ? -10.744 1.589 8.373 1.00 61.50 87 ARG A C 1
ATOM 697 O O . ARG A 1 87 ? -11.189 2.674 8.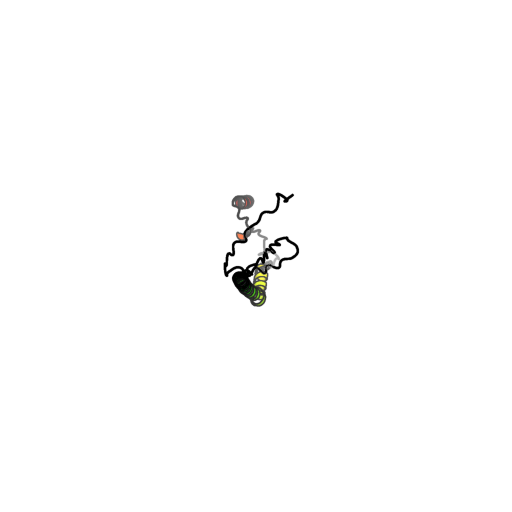740 1.00 61.50 87 ARG A O 1
ATOM 704 N N . ILE A 1 88 ? -11.220 0.429 8.818 1.00 59.78 88 ILE A N 1
ATOM 705 C CA . ILE A 1 88 ? -12.310 0.309 9.786 1.00 59.78 88 ILE A CA 1
ATOM 706 C C . ILE A 1 88 ? -11.717 -0.135 11.127 1.00 59.78 88 ILE A C 1
ATOM 708 O O . ILE A 1 88 ? -11.703 -1.319 11.456 1.00 59.78 88 ILE A O 1
ATOM 712 N N . GLN A 1 89 ? -11.253 0.819 11.940 1.00 61.12 89 GLN A N 1
ATOM 713 C CA . GLN A 1 89 ? -11.075 0.547 13.368 1.00 61.12 89 GLN A CA 1
ATOM 714 C C . GLN A 1 89 ? -12.458 0.351 13.995 1.00 61.12 89 GLN A C 1
ATOM 716 O O . GLN A 1 89 ? -13.206 1.305 14.210 1.00 61.12 89 GLN A O 1
ATOM 721 N N . SER A 1 90 ? -12.819 -0.898 14.289 1.00 60.41 90 SER A N 1
ATOM 722 C CA . SER A 1 90 ? -14.001 -1.192 15.094 1.00 60.41 90 SER A CA 1
ATOM 723 C C . SER A 1 90 ? -13.698 -0.826 16.546 1.00 60.41 90 SER A C 1
ATOM 725 O O . SER A 1 90 ? -13.101 -1.620 17.272 1.00 60.41 90 SER A O 1
ATOM 727 N N . ILE A 1 91 ? -14.078 0.377 16.971 1.00 66.31 91 ILE A N 1
ATOM 728 C CA . ILE A 1 91 ? -14.050 0.761 18.385 1.00 66.31 91 ILE A CA 1
ATOM 729 C C . ILE A 1 91 ? -15.348 0.227 19.007 1.00 66.31 91 ILE A C 1
ATOM 731 O O . ILE A 1 91 ? -16.421 0.757 18.704 1.00 66.31 91 ILE A O 1
ATOM 735 N N . PRO A 1 92 ? -15.314 -0.848 19.819 1.00 66.62 92 PRO A N 1
ATOM 736 C CA . PRO A 1 92 ? -16.523 -1.359 20.448 1.00 66.62 92 PRO A CA 1
ATOM 737 C C . PRO A 1 92 ? -17.056 -0.325 21.445 1.00 66.62 92 PRO A C 1
ATOM 739 O O . PRO A 1 92 ? -16.368 0.054 22.391 1.00 66.62 92 PRO A O 1
ATOM 742 N N . ILE A 1 93 ? -18.298 0.120 21.253 1.00 71.62 93 ILE A N 1
ATOM 743 C CA . ILE A 1 93 ? -18.983 0.996 22.206 1.00 71.62 93 ILE A CA 1
ATOM 744 C C . ILE A 1 93 ? -19.606 0.103 23.277 1.00 71.62 93 ILE A C 1
ATOM 746 O O . ILE A 1 93 ? -20.517 -0.677 22.993 1.00 71.62 93 ILE A O 1
ATOM 750 N N . VAL A 1 94 ? -19.113 0.197 24.512 1.00 74.56 94 VAL A N 1
ATOM 751 C CA . VAL A 1 94 ? -19.722 -0.521 25.636 1.00 74.56 94 VAL A CA 1
ATOM 752 C C . VAL A 1 94 ? -21.114 0.057 25.927 1.00 74.56 94 VAL A C 1
ATOM 754 O O . VAL A 1 94 ? -21.267 1.278 26.006 1.00 74.56 94 VAL A O 1
ATOM 757 N N . PRO A 1 95 ? -22.153 -0.779 26.083 1.00 73.75 95 PRO A N 1
ATOM 758 C CA . PRO A 1 95 ? -23.473 -0.284 26.443 1.00 73.75 95 PRO A CA 1
ATOM 759 C C . PRO A 1 95 ? -23.457 0.272 27.873 1.00 73.75 95 PRO A C 1
ATOM 761 O O . PRO A 1 95 ? -22.853 -0.309 28.777 1.00 73.75 95 PRO A O 1
ATOM 764 N N . ALA A 1 96 ? -24.151 1.390 28.095 1.00 76.38 96 ALA A N 1
ATOM 765 C CA . ALA A 1 96 ? -24.298 1.962 29.428 1.00 76.38 96 ALA A CA 1
ATOM 766 C C . ALA A 1 96 ? -25.071 1.005 30.356 1.00 76.38 96 ALA A C 1
ATOM 768 O O . ALA A 1 96 ? -26.074 0.406 29.959 1.00 76.38 96 ALA A O 1
ATOM 769 N N . ARG A 1 97 ? -24.624 0.873 31.614 1.00 82.25 97 ARG A N 1
ATOM 770 C CA . ARG A 1 97 ? -25.324 0.065 32.625 1.00 82.25 97 ARG A CA 1
ATOM 771 C C . ARG A 1 97 ? -26.663 0.721 32.989 1.00 82.25 97 ARG A C 1
ATOM 773 O O . ARG A 1 97 ? -26.734 1.936 33.162 1.00 82.25 97 ARG A O 1
ATOM 780 N N . GLY A 1 98 ? -27.704 -0.097 33.151 1.00 83.62 98 GLY A N 1
ATOM 781 C CA . GLY A 1 98 ? -29.000 0.351 33.665 1.00 83.62 98 GLY A CA 1
ATOM 782 C C . GLY A 1 98 ? -28.901 0.934 35.079 1.00 83.62 98 GLY A C 1
ATOM 783 O O . GLY A 1 98 ? -28.034 0.553 35.866 1.00 83.62 98 GLY A O 1
ATOM 784 N N . VAL A 1 99 ? -29.799 1.864 35.400 1.00 86.19 99 VAL A N 1
ATOM 785 C CA . VAL A 1 99 ? -29.877 2.479 36.730 1.00 86.19 99 VAL A CA 1
ATOM 786 C C . VAL A 1 99 ? -30.528 1.499 37.707 1.00 86.19 99 VAL A C 1
ATOM 788 O O . VAL A 1 99 ? -31.597 0.963 37.421 1.00 86.19 99 VAL A O 1
ATOM 791 N N . ILE A 1 100 ? -29.892 1.266 38.856 1.00 88.56 100 ILE A N 1
ATOM 792 C CA . ILE A 1 100 ? -30.436 0.431 39.935 1.00 88.56 100 ILE A CA 1
ATOM 793 C C . ILE A 1 100 ? -31.199 1.332 40.905 1.00 88.56 100 ILE A C 1
ATOM 795 O O . ILE A 1 100 ? -30.640 2.308 41.417 1.00 88.56 100 ILE A O 1
ATOM 799 N N . PHE A 1 101 ? -32.458 0.986 41.164 1.00 90.62 101 PHE A N 1
ATOM 800 C CA . PHE A 1 101 ? -33.339 1.690 42.092 1.00 90.62 101 PHE A CA 1
ATOM 801 C C . PHE A 1 101 ? -33.577 0.854 43.356 1.00 90.62 101 PHE A C 1
ATOM 803 O O . PHE A 1 101 ? -33.683 -0.368 43.284 1.00 90.62 101 PHE A O 1
ATOM 810 N N . ASP A 1 102 ? -33.674 1.521 44.501 1.00 89.38 102 ASP A N 1
ATOM 811 C CA . ASP A 1 102 ? -34.247 0.966 45.730 1.00 89.38 102 ASP A CA 1
ATOM 812 C C . ASP A 1 102 ? -35.780 0.823 45.600 1.00 89.38 102 ASP A C 1
ATOM 814 O O . ASP A 1 102 ? -36.394 1.437 44.723 1.00 89.38 102 ASP A O 1
ATOM 818 N N . LEU A 1 103 ? -36.423 0.082 46.508 1.00 90.25 103 LEU A N 1
ATOM 819 C CA . LEU A 1 103 ? -37.887 -0.046 46.607 1.00 90.25 103 LEU A CA 1
ATOM 820 C C . LEU A 1 103 ? -38.607 1.311 46.690 1.00 90.25 103 LEU A C 1
ATOM 822 O O . LEU A 1 103 ? -39.734 1.443 46.225 1.00 90.25 103 LEU A O 1
ATOM 826 N N . ASN A 1 104 ? -37.942 2.329 47.240 1.00 91.56 104 ASN A N 1
ATOM 827 C CA . ASN A 1 104 ? -38.463 3.692 47.353 1.00 91.56 104 ASN A CA 1
ATOM 828 C C . ASN A 1 104 ? -38.239 4.551 46.091 1.00 91.56 104 ASN A C 1
ATOM 830 O O . ASN A 1 104 ? -38.505 5.750 46.108 1.00 91.56 104 ASN A O 1
ATOM 834 N N . GLY A 1 105 ? -37.700 3.978 45.009 1.00 85.81 105 GLY A N 1
ATOM 835 C CA . GLY A 1 105 ? -37.396 4.698 43.767 1.00 85.81 105 GLY A CA 1
ATOM 836 C C . GLY A 1 105 ? -36.113 5.538 43.813 1.00 85.81 105 GLY A C 1
ATOM 837 O O . GLY A 1 105 ? -35.828 6.285 42.877 1.00 85.81 105 GLY A O 1
ATOM 838 N N . ASN A 1 106 ? -35.310 5.415 44.873 1.00 89.56 106 ASN A N 1
ATOM 839 C CA . ASN A 1 106 ? -34.028 6.108 44.987 1.00 89.56 106 ASN A CA 1
ATOM 840 C C . ASN A 1 106 ? -32.958 5.422 44.129 1.00 89.56 106 ASN A C 1
ATOM 842 O O . ASN A 1 106 ? -32.821 4.202 44.159 1.00 89.56 106 ASN A O 1
ATOM 846 N N . ARG A 1 107 ? -32.170 6.201 43.381 1.00 87.69 107 ARG A N 1
ATOM 847 C CA . ARG A 1 107 ? -31.080 5.686 42.535 1.00 87.69 107 ARG A CA 1
ATOM 848 C C . ARG A 1 107 ? -29.885 5.281 43.403 1.00 87.69 107 ARG A C 1
ATOM 850 O O . ARG A 1 107 ? -29.268 6.149 44.012 1.00 87.69 107 ARG A O 1
ATOM 857 N N . LEU A 1 108 ? -29.545 3.992 43.431 1.00 84.75 108 LEU A N 1
ATOM 858 C CA . LEU A 1 108 ? -28.406 3.447 44.186 1.00 84.75 108 LEU A CA 1
ATOM 859 C C . LEU A 1 108 ? -27.138 3.324 43.335 1.00 84.75 108 LEU A C 1
ATOM 861 O O . LEU A 1 108 ? -26.036 3.519 43.835 1.00 84.75 108 LEU A O 1
ATOM 865 N N . ALA A 1 109 ? -27.284 3.016 42.045 1.00 84.69 109 ALA A N 1
ATOM 866 C CA . ALA A 1 109 ? -26.166 2.940 41.111 1.00 84.69 109 ALA A CA 1
ATOM 867 C C . ALA A 1 109 ? -26.598 3.447 39.735 1.00 84.69 109 ALA A C 1
ATOM 869 O O . ALA A 1 109 ? -27.615 3.008 39.196 1.00 84.69 109 ALA A O 1
ATOM 870 N N . TYR A 1 110 ? -25.828 4.369 39.170 1.00 83.31 110 TYR A N 1
ATOM 871 C CA . TYR A 1 110 ? -26.050 4.946 37.848 1.00 83.31 110 TYR A CA 1
ATOM 872 C C . TYR A 1 110 ? -24.705 5.285 37.204 1.00 83.31 110 TYR A C 1
ATOM 874 O O . TYR A 1 110 ? -23.695 5.404 37.895 1.00 83.31 110 TYR A O 1
ATOM 882 N N . ASN A 1 111 ? -24.691 5.406 35.878 1.00 81.12 111 ASN A N 1
ATOM 883 C CA . ASN A 1 111 ? -23.492 5.808 35.156 1.00 81.12 111 ASN A CA 1
ATOM 884 C C . ASN A 1 111 ? -23.302 7.328 35.284 1.00 81.12 111 ASN A C 1
ATOM 886 O O . ASN A 1 111 ? -24.239 8.082 35.014 1.00 81.12 111 ASN A O 1
ATOM 890 N N . VAL A 1 112 ? -22.113 7.767 35.691 1.00 80.31 112 VAL A N 1
ATOM 891 C CA . VAL A 1 112 ? -21.712 9.181 35.685 1.00 80.31 112 VAL A CA 1
ATOM 892 C C . VAL A 1 112 ? -20.766 9.357 34.498 1.00 80.31 112 VAL A C 1
ATOM 894 O O . VAL A 1 112 ? -19.828 8.568 34.388 1.00 80.31 112 VAL A O 1
ATOM 897 N N . PRO A 1 113 ? -21.005 10.314 33.583 1.00 76.62 113 PRO A N 1
ATOM 898 C CA . PRO A 1 113 ? -20.090 10.547 32.474 1.00 76.62 113 PRO A CA 1
ATOM 899 C C . PRO A 1 113 ? -18.727 10.982 33.018 1.00 76.62 113 PRO A C 1
ATOM 901 O O . PRO A 1 113 ? -18.645 11.951 33.770 1.00 76.62 113 PRO A O 1
ATOM 904 N N . ASP A 1 114 ? -17.683 10.257 32.6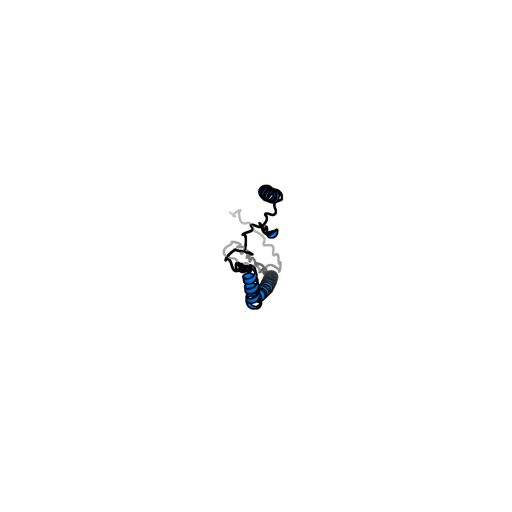28 1.00 80.31 114 ASP A N 1
ATOM 905 C CA . ASP A 1 114 ? -16.290 10.586 32.915 1.00 80.31 114 ASP A CA 1
ATOM 906 C C . ASP A 1 114 ? -15.577 10.894 31.595 1.00 80.31 114 ASP A C 1
ATOM 908 O O . ASP A 1 114 ? -15.739 10.167 30.608 1.00 80.31 114 ASP A O 1
ATOM 912 N N . PHE A 1 115 ? -14.843 12.002 31.553 1.00 77.69 115 PHE A N 1
ATOM 913 C CA . PHE A 1 115 ? -14.165 12.464 30.345 1.00 77.69 115 PHE A CA 1
ATOM 914 C C . PHE A 1 115 ? -12.685 12.109 30.444 1.00 77.69 115 PHE A C 1
ATOM 916 O O . PHE A 1 115 ? -11.910 12.807 31.090 1.00 77.69 115 PHE A O 1
ATOM 923 N N . ALA A 1 116 ? -12.291 11.029 29.773 1.00 73.75 116 ALA A N 1
ATOM 924 C CA . ALA A 1 116 ? -10.895 10.647 29.624 1.00 73.75 116 ALA A CA 1
ATOM 925 C C . ALA A 1 116 ? -10.395 11.028 28.226 1.00 73.75 116 ALA A C 1
ATOM 927 O O . ALA A 1 116 ? -11.012 10.678 27.216 1.00 73.75 116 ALA A O 1
ATOM 928 N N . LEU A 1 117 ? -9.276 11.748 28.170 1.00 74.56 117 LEU A N 1
ATOM 929 C CA . LEU A 1 117 ? -8.595 12.065 26.922 1.00 74.56 117 LEU A CA 1
ATOM 930 C C . LEU A 1 117 ? -7.592 10.956 26.593 1.00 74.56 117 LEU A C 1
ATOM 932 O O . LEU A 1 117 ? -6.765 10.590 27.425 1.00 74.56 117 LEU A O 1
ATOM 936 N N . PHE A 1 118 ? -7.646 10.451 25.364 1.00 72.06 118 PHE A N 1
ATOM 937 C CA . PHE A 1 118 ? -6.707 9.457 24.855 1.00 72.06 118 PHE A CA 1
ATOM 938 C C . PHE A 1 118 ? -5.977 10.029 23.645 1.00 72.06 118 PHE A C 1
ATOM 940 O O . PHE A 1 118 ? -6.610 10.568 22.739 1.00 72.06 118 PHE A O 1
ATOM 947 N N . VAL A 1 119 ? -4.652 9.892 23.626 1.00 76.69 119 VAL A N 1
ATOM 948 C CA . VAL A 1 119 ? -3.804 10.289 22.498 1.00 76.69 119 VAL A CA 1
ATOM 949 C C . VAL A 1 119 ? -3.110 9.044 21.965 1.00 76.69 119 VAL A C 1
ATOM 951 O O . VAL A 1 119 ? -2.537 8.271 22.733 1.00 76.69 119 VAL A O 1
ATOM 954 N N . ILE A 1 120 ? -3.175 8.835 20.650 1.00 79.38 120 ILE A N 1
ATOM 955 C CA . ILE A 1 120 ? -2.483 7.738 19.975 1.00 79.38 120 ILE A CA 1
ATOM 956 C C . ILE A 1 120 ? -1.097 8.254 19.563 1.00 79.38 120 ILE A C 1
ATOM 958 O O . ILE A 1 120 ? -1.026 9.155 18.729 1.00 79.38 120 ILE A O 1
ATOM 962 N N . PRO A 1 121 ? 0.011 7.681 20.074 1.00 75.25 121 PRO A N 1
ATOM 963 C CA . PRO A 1 121 ? 1.370 8.139 19.763 1.00 75.25 121 PRO A CA 1
ATOM 964 C C . PRO A 1 121 ? 1.695 8.220 18.264 1.00 75.25 121 PRO A C 1
ATOM 966 O O . PRO A 1 121 ? 2.548 8.992 17.854 1.00 75.25 121 PRO A O 1
ATOM 969 N N . SER A 1 122 ? 1.029 7.409 17.436 1.00 76.31 122 SER A N 1
ATOM 970 C CA . SER A 1 122 ? 1.242 7.376 15.981 1.00 76.31 122 SER A CA 1
ATOM 971 C C . SER A 1 122 ? 0.621 8.549 15.218 1.00 76.31 122 SER A C 1
ATOM 973 O O . SER A 1 122 ? 1.043 8.788 14.088 1.00 76.31 122 SER A O 1
ATOM 975 N N . ASP A 1 123 ? -0.333 9.266 15.819 1.00 75.06 123 ASP A N 1
ATOM 976 C CA . ASP A 1 123 ? -0.997 10.427 15.210 1.00 75.06 123 ASP A CA 1
ATOM 977 C C . ASP A 1 123 ? -0.347 11.759 15.625 1.00 75.06 123 ASP A C 1
ATOM 979 O O . ASP A 1 123 ? -0.747 12.820 15.144 1.00 75.06 123 ASP A O 1
ATOM 983 N N . LEU A 1 124 ? 0.663 11.721 16.504 1.00 79.00 124 LEU A N 1
ATOM 984 C CA . LEU A 1 124 ? 1.423 12.908 16.879 1.00 79.00 124 LEU A CA 1
ATOM 985 C C . LEU A 1 124 ? 2.387 13.327 15.754 1.00 79.00 124 LEU A C 1
ATOM 987 O O . LEU A 1 124 ? 2.995 12.477 15.087 1.00 79.00 124 LEU A O 1
ATOM 991 N N . PRO A 1 125 ? 2.547 14.641 15.526 1.00 75.94 125 PRO A N 1
ATOM 992 C CA . PRO A 1 125 ? 3.563 15.148 14.618 1.00 75.94 125 PRO A CA 1
ATOM 993 C C . PRO A 1 125 ? 4.950 14.736 15.114 1.00 75.94 125 PRO A C 1
ATOM 995 O O . PRO A 1 125 ? 5.276 14.905 16.274 1.00 75.94 125 PRO A O 1
ATOM 998 N N . LYS A 1 126 ? 5.812 14.239 14.221 1.00 73.88 126 LYS A N 1
ATOM 999 C CA . LYS A 1 126 ? 7.156 13.730 14.581 1.00 73.88 126 LYS A CA 1
ATOM 1000 C C . LYS A 1 126 ? 8.158 14.823 14.978 1.00 73.88 126 LYS A C 1
ATOM 1002 O O . LYS A 1 126 ? 9.340 14.538 15.175 1.00 73.88 126 LYS A O 1
ATOM 1007 N N . THR A 1 127 ? 7.724 16.078 14.983 1.00 76.19 127 THR A N 1
ATOM 1008 C CA . THR A 1 127 ? 8.552 17.235 15.300 1.00 76.19 127 THR A CA 1
ATOM 1009 C C . THR A 1 127 ? 8.474 17.473 16.802 1.00 76.19 127 THR A C 1
ATOM 1011 O O . THR A 1 127 ? 7.413 17.827 17.302 1.00 76.19 127 THR A O 1
ATOM 1014 N N . GLN A 1 128 ? 9.604 17.340 17.506 1.00 68.44 128 GLN A N 1
ATOM 1015 C CA . GLN A 1 128 ? 9.689 17.504 18.969 1.00 68.44 128 GLN A CA 1
ATOM 1016 C C . GLN A 1 128 ? 8.993 18.788 19.469 1.00 68.44 128 GLN A C 1
ATOM 1018 O O . GLN A 1 128 ? 8.310 18.781 20.481 1.00 68.44 128 GLN A O 1
ATOM 1023 N N . THR A 1 129 ? 9.120 19.883 18.712 1.00 69.81 129 THR A N 1
ATOM 1024 C CA . THR A 1 129 ? 8.553 21.196 19.054 1.00 69.81 129 THR A CA 1
ATOM 1025 C C . THR A 1 129 ? 7.021 21.219 19.068 1.00 69.81 129 THR A C 1
ATOM 1027 O O . THR A 1 129 ? 6.442 21.950 19.861 1.00 69.81 129 THR A O 1
ATOM 1030 N N . GLU A 1 130 ? 6.367 20.427 18.215 1.00 68.88 130 GLU A N 1
ATOM 1031 C CA . GLU A 1 130 ? 4.900 20.370 18.117 1.00 68.88 130 GLU A CA 1
ATOM 1032 C C . GLU A 1 130 ? 4.311 19.350 19.106 1.00 68.88 130 GLU A C 1
ATOM 1034 O O . GLU A 1 130 ? 3.208 19.547 19.612 1.00 68.88 130 GLU A O 1
ATOM 1039 N N . GLU A 1 131 ? 5.056 18.285 19.433 1.00 68.50 131 GLU A N 1
ATOM 1040 C CA . GLU A 1 131 ? 4.684 17.338 20.495 1.00 68.50 131 GLU A CA 1
ATOM 1041 C C . GLU A 1 131 ? 4.610 18.054 21.850 1.00 68.50 131 GLU A C 1
ATOM 1043 O O . GLU A 1 131 ? 3.594 17.968 22.543 1.00 68.50 131 GLU A O 1
ATOM 1048 N N . ASP A 1 132 ? 5.650 18.816 22.195 1.00 70.19 132 A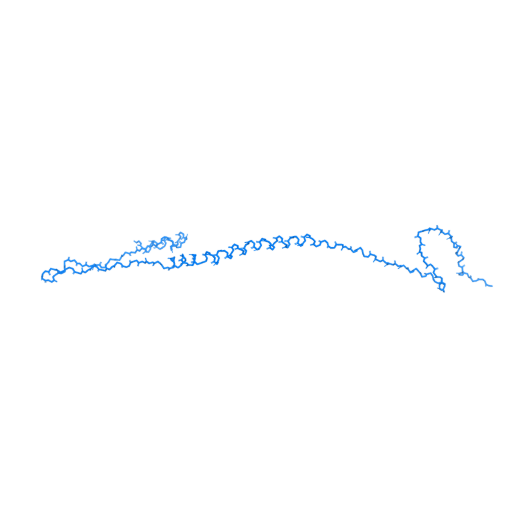SP A N 1
ATOM 1049 C CA . ASP A 1 132 ? 5.751 19.528 23.472 1.00 70.19 132 ASP A CA 1
ATOM 1050 C C . ASP A 1 132 ? 4.651 20.592 23.642 1.00 70.19 132 ASP A C 1
ATOM 1052 O O . ASP A 1 132 ? 4.125 20.782 24.742 1.00 70.19 132 ASP A O 1
ATOM 1056 N N . GLU A 1 133 ? 4.252 21.258 22.554 1.00 73.62 133 GLU A N 1
ATOM 1057 C CA . GLU A 1 133 ? 3.175 22.251 22.568 1.00 73.62 133 GLU A CA 1
ATOM 1058 C C . GLU A 1 133 ? 1.820 21.593 22.872 1.00 73.62 133 GLU A C 1
ATOM 1060 O O . GLU A 1 133 ? 1.078 22.068 23.736 1.00 73.62 133 GLU A O 1
ATOM 1065 N N . ILE A 1 134 ? 1.535 20.441 22.255 1.00 72.75 134 ILE A N 1
ATOM 1066 C CA . ILE A 1 134 ? 0.315 19.667 22.521 1.00 72.75 134 ILE A CA 1
ATOM 1067 C C . ILE A 1 134 ? 0.305 19.164 23.969 1.00 72.75 134 ILE A C 1
ATOM 1069 O O . ILE A 1 134 ? -0.706 19.312 24.653 1.00 72.75 134 ILE A O 1
ATOM 1073 N N . PHE A 1 135 ? 1.419 18.632 24.478 1.00 71.56 135 PHE A N 1
ATOM 1074 C CA . PHE A 1 135 ? 1.490 18.182 25.873 1.00 71.56 135 PHE A CA 1
ATOM 1075 C C . PHE A 1 135 ? 1.340 19.331 26.879 1.00 71.56 135 PHE A C 1
ATOM 1077 O O . PHE A 1 135 ? 0.775 19.118 27.951 1.00 71.56 135 PHE A O 1
ATOM 1084 N N . SER A 1 136 ? 1.767 20.549 26.532 1.00 74.38 136 SER A N 1
ATOM 1085 C CA . SER A 1 136 ? 1.621 21.724 27.402 1.00 74.38 136 SER A CA 1
ATOM 1086 C C . SER A 1 136 ? 0.176 22.214 27.552 1.00 74.38 136 SER A C 1
ATOM 1088 O O . SER A 1 136 ? -0.181 22.728 28.605 1.00 74.38 136 SER A O 1
ATOM 1090 N N . VAL A 1 137 ? -0.665 22.032 26.527 1.00 73.44 137 VAL A N 1
ATOM 1091 C CA . VAL A 1 137 ? -2.095 22.402 26.560 1.00 73.44 137 VAL A CA 1
ATOM 1092 C C . VAL A 1 137 ? -2.932 21.351 27.300 1.00 73.44 137 VAL A C 1
ATOM 1094 O O . VAL A 1 137 ? -4.039 21.638 27.755 1.00 73.44 137 VAL A O 1
ATOM 1097 N N . LEU A 1 138 ? -2.412 20.126 27.403 1.00 66.12 138 LEU A N 1
ATOM 1098 C CA . LEU A 1 138 ? -3.072 18.991 28.049 1.00 66.12 138 LEU A CA 1
ATOM 1099 C C . LEU A 1 138 ? -2.693 18.813 29.532 1.00 66.12 138 LEU A C 1
ATOM 1101 O O . LEU A 1 138 ? -3.369 18.053 30.228 1.00 66.12 138 LEU A O 1
ATOM 1105 N N . SER A 1 139 ? -1.628 19.482 29.991 1.00 56.03 139 SER A N 1
ATOM 1106 C CA . SER A 1 139 ? -1.152 19.538 31.384 1.00 56.03 139 SER A CA 1
ATOM 1107 C C . SER A 1 139 ? -1.794 20.676 32.173 1.00 56.03 139 SER A C 1
ATOM 1109 O O . SER A 1 139 ? -1.778 20.544 33.420 1.00 56.03 139 SER A O 1
#

Radius of gyration: 50.84 Å; chains: 1; bounding box: 97×43×138 Å